Protein AF-A0A226NJS3-F1 (afdb_monomer_lite)

Secondary structure (DSSP, 8-state):
------------PPEEPPGGGHHHHHHHHHEE--SSTT-PPEEPPHHHHHHHHHHHEEE--HHHHHHHHHH-HHHHHHHHHTTS-----

Foldseek 3Di:
DPPPPDPDPPPPDAAADDPVCLLVLLCPQQFADDPDPPDHTDGDDLVSSVVVCVVRHVDDDPVSNVVNCCPPPVNVVVVVVVVVPDDDD

Structure (mmCIF, N/CA/C/O backbone):
data_AF-A0A226NJS3-F1
#
_entry.id   AF-A0A226NJS3-F1
#
loop_
_atom_site.group_PDB
_atom_site.id
_atom_site.type_symbol
_atom_site.label_atom_id
_atom_site.label_alt_id
_atom_site.label_comp_id
_atom_site.label_asym_id
_atom_site.label_entity_id
_atom_site.label_seq_id
_atom_site.pdbx_PDB_ins_code
_atom_site.Cartn_x
_atom_site.Cartn_y
_atom_site.Cartn_z
_atom_site.occupancy
_atom_site.B_iso_or_equiv
_atom_site.auth_seq_id
_atom_site.auth_comp_id
_atom_site.auth_asym_id
_atom_site.auth_atom_id
_atom_site.pdbx_PDB_model_num
ATOM 1 N N . GLY A 1 1 ? -11.806 36.337 34.223 1.00 36.66 1 GLY A N 1
ATOM 2 C CA . GLY A 1 1 ? -10.875 35.372 33.622 1.00 36.66 1 GLY A CA 1
ATOM 3 C C . GLY A 1 1 ? -11.699 34.430 32.791 1.00 36.66 1 GLY A C 1
ATOM 4 O O . GLY A 1 1 ? -12.651 33.883 33.325 1.00 36.66 1 GLY A O 1
ATOM 5 N N . ALA A 1 2 ? -11.427 34.354 31.492 1.00 41.00 2 ALA A N 1
ATOM 6 C CA . ALA A 1 2 ? -11.998 33.338 30.622 1.00 41.00 2 ALA A CA 1
ATOM 7 C C . ALA A 1 2 ? -10.895 32.302 30.412 1.00 41.00 2 ALA A C 1
ATOM 9 O O . ALA A 1 2 ? -9.994 32.512 29.602 1.00 41.00 2 ALA A O 1
ATOM 10 N N . ASP A 1 3 ? -10.922 31.240 31.210 1.00 46.72 3 ASP A N 1
ATOM 11 C CA . ASP A 1 3 ? -10.036 30.096 31.049 1.00 46.72 3 ASP A CA 1
ATOM 12 C C . ASP A 1 3 ? -10.536 29.284 29.851 1.00 46.72 3 ASP A C 1
ATOM 14 O O . ASP A 1 3 ? -11.383 28.397 29.959 1.00 46.72 3 ASP A O 1
ATOM 18 N N . GLY A 1 4 ? -10.060 29.681 28.669 1.00 53.72 4 GLY A N 1
ATOM 19 C CA . GLY A 1 4 ? -10.214 28.934 27.431 1.00 53.72 4 GLY A CA 1
ATOM 20 C C . GLY A 1 4 ? -9.437 27.630 27.538 1.00 53.72 4 GLY A C 1
ATOM 21 O O . GLY A 1 4 ? -8.228 27.600 27.323 1.00 53.72 4 GLY A O 1
ATOM 22 N N . LEU A 1 5 ? -10.147 26.565 27.896 1.00 53.16 5 LEU A N 1
ATOM 23 C CA . LEU A 1 5 ? -9.675 25.193 27.820 1.00 53.16 5 LEU A CA 1
ATOM 24 C C . LEU A 1 5 ? -9.401 24.876 26.340 1.00 53.16 5 LEU A C 1
ATOM 26 O O . LEU A 1 5 ? -10.321 24.604 25.573 1.00 53.16 5 LEU A O 1
ATOM 30 N N . SER A 1 6 ? -8.141 24.993 25.928 1.00 59.97 6 SER A N 1
ATOM 31 C CA . SER A 1 6 ? -7.654 24.527 24.631 1.00 59.97 6 SER A CA 1
ATOM 32 C C . SER A 1 6 ? -8.040 23.057 24.457 1.00 59.97 6 SER A C 1
ATOM 34 O O . SER A 1 6 ? -7.693 22.237 25.312 1.00 59.97 6 SER A O 1
ATOM 36 N N . GLU A 1 7 ? -8.787 22.748 23.391 1.00 60.06 7 GLU A N 1
ATOM 37 C CA . GLU A 1 7 ? -9.165 21.386 23.000 1.00 60.06 7 GLU A CA 1
ATOM 38 C C . GLU A 1 7 ? -7.964 20.435 23.119 1.00 60.06 7 GLU A C 1
ATOM 40 O O . GLU A 1 7 ? -6.845 20.832 22.776 1.00 60.06 7 GLU A O 1
ATOM 45 N N . PRO A 1 8 ? -8.151 19.183 23.577 1.00 56.66 8 PRO A N 1
ATOM 46 C CA . PRO A 1 8 ? -7.100 18.191 23.422 1.00 56.66 8 PRO A CA 1
ATOM 47 C C . PRO A 1 8 ? -6.802 18.103 21.925 1.00 56.66 8 PRO A C 1
ATOM 49 O O . PRO A 1 8 ? -7.714 17.795 21.159 1.00 56.66 8 PRO A O 1
ATOM 52 N N . GLU A 1 9 ? -5.567 18.421 21.514 1.00 58.66 9 GLU A N 1
ATOM 53 C CA . GLU A 1 9 ? -5.099 18.265 20.134 1.00 58.66 9 GLU A CA 1
ATOM 54 C C . GLU A 1 9 ? -5.633 16.935 19.602 1.00 58.66 9 GLU A C 1
ATOM 56 O O . GLU A 1 9 ? -5.289 15.866 20.116 1.00 58.66 9 GLU A O 1
ATOM 61 N N . GLY A 1 10 ? -6.596 17.033 18.679 1.00 59.75 10 GLY A N 1
ATOM 62 C CA . GLY A 1 10 ? -7.503 15.944 18.356 1.00 59.75 10 GLY A CA 1
ATOM 63 C C . GLY A 1 10 ? -6.720 14.675 18.072 1.00 59.75 10 GLY A C 1
ATOM 64 O O . GLY A 1 10 ? -5.854 14.659 17.194 1.00 59.75 10 GLY A O 1
ATOM 65 N N . ILE A 1 11 ? -7.012 13.618 18.833 1.00 61.91 11 ILE A N 1
ATOM 66 C CA . ILE A 1 11 ? -6.422 12.294 18.646 1.00 61.91 11 ILE A CA 1
ATOM 67 C C . ILE A 1 11 ? -6.704 11.900 17.196 1.00 61.91 11 ILE A C 1
ATOM 69 O O . ILE A 1 11 ? -7.812 11.499 16.844 1.00 61.91 11 ILE A O 1
ATOM 73 N N . SER A 1 12 ? -5.710 12.085 16.332 1.00 73.00 12 SER A N 1
ATOM 74 C CA . SER A 1 12 ? -5.849 11.839 14.905 1.00 73.00 12 SER A CA 1
ATOM 75 C C . SER A 1 12 ? -5.805 10.333 14.706 1.00 73.00 12 SER A C 1
ATOM 77 O O . SER A 1 12 ? -4.738 9.717 14.666 1.00 73.00 12 SER A O 1
ATOM 79 N N . LEU A 1 13 ? -6.985 9.719 14.674 1.00 78.81 13 LEU A N 1
ATOM 80 C CA . LEU A 1 13 ? -7.126 8.287 14.465 1.00 78.81 13 LEU A CA 1
ATOM 81 C C . LEU A 1 13 ? -6.685 7.952 13.039 1.00 78.81 13 LEU A C 1
ATOM 83 O O . LEU A 1 13 ? -7.207 8.489 12.062 1.00 78.81 13 LEU A O 1
ATOM 87 N N . LYS A 1 14 ? -5.712 7.050 12.917 1.00 86.31 14 LYS A N 1
ATOM 88 C CA . LYS A 1 14 ? -5.280 6.536 11.616 1.00 86.31 14 LYS A CA 1
ATOM 89 C C . LYS A 1 14 ? -6.315 5.559 11.068 1.00 86.31 14 LYS A C 1
ATOM 91 O O . LYS A 1 14 ? -6.977 4.846 11.822 1.00 86.31 14 LYS A O 1
ATOM 96 N N . ARG A 1 15 ? -6.431 5.493 9.743 1.00 89.25 15 ARG A N 1
ATOM 97 C CA . ARG A 1 15 ? -7.404 4.618 9.070 1.00 89.25 15 ARG A CA 1
ATOM 98 C C . ARG A 1 15 ? -6.995 3.152 9.206 1.00 89.25 15 ARG A C 1
ATOM 100 O O . ARG A 1 15 ? -5.809 2.836 9.199 1.00 89.25 15 ARG A O 1
ATOM 107 N N . VAL A 1 16 ? -7.951 2.235 9.287 1.00 90.06 16 VAL A N 1
ATOM 108 C CA . VAL A 1 16 ? -7.659 0.795 9.193 1.00 90.06 16 VAL A CA 1
ATOM 109 C C . VAL A 1 16 ? -7.724 0.398 7.724 1.00 90.06 16 VAL A C 1
ATOM 111 O O . VAL A 1 16 ? -8.705 0.712 7.054 1.00 90.06 16 VAL A O 1
ATOM 114 N N . ALA A 1 17 ? -6.673 -0.238 7.209 1.00 94.00 17 ALA A N 1
ATOM 115 C CA . ALA A 1 17 ? -6.681 -0.743 5.843 1.00 94.00 17 ALA A CA 1
ATOM 116 C C . ALA A 1 17 ? -7.534 -2.017 5.766 1.00 94.00 17 ALA A C 1
ATOM 118 O O . ALA A 1 17 ? -7.379 -2.920 6.592 1.00 94.00 17 ALA A O 1
ATOM 119 N N . VAL A 1 18 ? -8.408 -2.098 4.764 1.00 94.81 18 VAL A N 1
ATOM 120 C CA . VAL A 1 18 ? -9.145 -3.323 4.436 1.00 94.81 18 VAL A CA 1
ATOM 121 C C . VAL A 1 18 ? -8.249 -4.199 3.567 1.00 94.81 18 VAL A C 1
ATOM 123 O O . VAL A 1 18 ? -7.516 -3.688 2.726 1.00 94.81 18 VAL A O 1
ATOM 126 N N . VAL A 1 19 ? -8.286 -5.517 3.777 1.00 94.31 19 VAL A N 1
ATOM 127 C CA . VAL A 1 19 ? -7.431 -6.480 3.054 1.00 94.31 19 VAL A CA 1
ATOM 128 C C . VAL A 1 19 ? -7.566 -6.351 1.536 1.00 94.31 19 VAL A C 1
ATOM 130 O O . VAL A 1 19 ? -6.563 -6.424 0.831 1.00 94.31 19 VAL A O 1
ATOM 133 N N . GLU A 1 20 ? -8.783 -6.124 1.045 1.00 95.56 20 GLU A N 1
ATOM 134 C CA . GLU A 1 20 ? -9.079 -5.967 -0.384 1.00 95.56 20 GLU A CA 1
ATOM 135 C C . GLU A 1 20 ? -8.396 -4.727 -0.984 1.00 95.56 20 GLU A C 1
ATOM 137 O O . GLU A 1 20 ? -7.946 -4.769 -2.125 1.00 95.56 20 GLU A O 1
ATOM 142 N N . ASP A 1 21 ? -8.193 -3.682 -0.177 1.00 95.38 21 ASP A N 1
ATOM 143 C CA . ASP A 1 21 ? -7.567 -2.425 -0.596 1.00 95.38 21 ASP A CA 1
ATOM 144 C C . ASP A 1 21 ? -6.035 -2.445 -0.478 1.00 95.38 21 ASP A C 1
ATOM 146 O O . ASP A 1 21 ? -5.367 -1.480 -0.854 1.00 95.38 21 ASP A O 1
ATOM 150 N N . PHE A 1 22 ? -5.425 -3.504 0.073 1.00 95.19 22 PHE A N 1
ATOM 151 C CA . PHE A 1 22 ? -3.982 -3.509 0.350 1.00 95.19 22 PHE A CA 1
ATOM 152 C C . PHE A 1 22 ? -3.152 -3.227 -0.898 1.00 95.19 22 PHE A C 1
ATOM 154 O O . PHE A 1 22 ? -2.172 -2.485 -0.821 1.00 95.19 22 PHE A O 1
ATOM 161 N N . PHE A 1 23 ? -3.540 -3.801 -2.036 1.00 94.88 23 PHE A N 1
ATOM 162 C CA . PHE A 1 23 ? -2.829 -3.580 -3.286 1.00 94.88 23 PHE A CA 1
ATOM 163 C C . PHE A 1 23 ? -2.872 -2.106 -3.695 1.00 94.88 23 PHE A C 1
ATOM 165 O O . PHE A 1 23 ? -1.816 -1.507 -3.894 1.00 94.88 23 PHE A O 1
ATOM 172 N N . ASP A 1 24 ? -4.062 -1.508 -3.741 1.00 94.56 24 ASP A N 1
ATOM 173 C CA . ASP A 1 24 ? -4.253 -0.125 -4.184 1.00 94.56 24 ASP A CA 1
ATOM 174 C C . ASP A 1 24 ? -3.596 0.878 -3.231 1.00 94.56 24 ASP A C 1
ATOM 176 O O . ASP A 1 24 ? -2.948 1.834 -3.665 1.00 94.56 24 ASP A O 1
ATOM 180 N N . ILE A 1 25 ? -3.674 0.619 -1.922 1.00 94.94 25 ILE A N 1
ATOM 181 C CA . ILE A 1 25 ? -3.020 1.434 -0.897 1.00 94.94 25 ILE A CA 1
ATOM 182 C C . ILE A 1 25 ? -1.502 1.417 -1.083 1.00 94.94 25 ILE A C 1
ATOM 184 O O . ILE A 1 25 ? -0.870 2.477 -1.126 1.00 94.94 25 ILE A O 1
ATOM 188 N N . ILE A 1 26 ? -0.894 0.229 -1.180 1.00 95.12 26 ILE A N 1
ATOM 189 C CA . ILE A 1 26 ? 0.561 0.125 -1.318 1.00 95.12 26 ILE A CA 1
ATOM 190 C C . ILE A 1 26 ? 0.992 0.690 -2.675 1.00 95.12 26 ILE A C 1
ATOM 192 O O . ILE A 1 26 ? 1.981 1.418 -2.722 1.00 95.12 26 ILE A O 1
ATOM 196 N N . TYR A 1 27 ? 0.247 0.422 -3.752 1.00 94.06 27 TYR A N 1
ATOM 197 C CA . TYR A 1 27 ? 0.526 0.955 -5.084 1.00 94.06 27 TYR A CA 1
ATOM 198 C C . TYR A 1 27 ? 0.520 2.482 -5.084 1.00 94.06 27 TYR A C 1
ATOM 200 O O . TYR A 1 27 ? 1.503 3.081 -5.510 1.00 94.06 27 TYR A O 1
ATOM 208 N N . SER A 1 28 ? -0.513 3.118 -4.527 1.00 92.44 28 SER A N 1
ATOM 209 C CA . SER A 1 28 ? -0.599 4.581 -4.455 1.00 92.44 28 SER A CA 1
ATOM 210 C C . SER A 1 28 ? 0.528 5.212 -3.631 1.00 92.44 28 SER A C 1
ATOM 212 O O . SER A 1 28 ? 0.946 6.326 -3.935 1.00 92.44 28 SER A O 1
ATOM 214 N N . MET A 1 29 ? 1.010 4.543 -2.579 1.00 93.19 29 MET A N 1
ATOM 215 C CA . MET A 1 29 ? 2.095 5.055 -1.726 1.00 93.19 29 MET A CA 1
ATOM 216 C C . MET A 1 29 ? 3.485 4.759 -2.300 1.00 93.19 29 MET A C 1
ATOM 218 O O . MET A 1 29 ? 4.452 5.472 -2.022 1.00 93.19 29 MET A O 1
ATOM 222 N N . HIS A 1 30 ? 3.601 3.681 -3.073 1.00 93.94 30 HIS A N 1
ATOM 223 C CA . HIS A 1 30 ? 4.834 3.271 -3.723 1.00 93.94 30 HIS A CA 1
ATOM 224 C C . HIS A 1 30 ? 5.059 4.015 -5.040 1.00 93.94 30 HIS A C 1
ATOM 226 O O . HIS A 1 30 ? 6.189 4.394 -5.331 1.00 93.94 30 HIS A O 1
ATOM 232 N N . VAL A 1 31 ? 4.016 4.221 -5.840 1.00 91.56 31 VAL A N 1
ATOM 233 C CA . VAL A 1 31 ? 4.080 4.843 -7.164 1.00 91.56 31 VAL A CA 1
ATOM 234 C C . VAL A 1 31 ? 3.599 6.284 -7.048 1.00 91.56 31 VAL A C 1
ATOM 236 O O . VAL A 1 31 ? 2.406 6.566 -7.027 1.00 91.56 31 VAL A O 1
ATOM 239 N N . GLU A 1 32 ? 4.543 7.217 -6.964 1.00 77.44 32 GLU A N 1
ATOM 240 C CA . GLU A 1 32 ? 4.241 8.644 -6.938 1.00 77.44 32 GLU A CA 1
ATOM 241 C C . GLU A 1 32 ? 3.885 9.095 -8.363 1.00 77.44 32 GLU A C 1
ATOM 243 O O . GLU A 1 32 ? 4.726 9.074 -9.275 1.00 77.44 32 GLU A O 1
ATOM 248 N N . SER A 1 33 ? 2.623 9.486 -8.562 1.00 60.78 33 SER A N 1
ATOM 249 C CA . SER A 1 33 ? 2.162 10.121 -9.797 1.00 60.78 33 SER A CA 1
ATOM 250 C C . SER A 1 33 ? 2.921 11.432 -9.982 1.00 60.78 33 SER A C 1
ATOM 252 O O . SER A 1 33 ? 2.739 12.384 -9.225 1.00 60.78 33 SER A O 1
ATOM 254 N N . SER A 1 34 ? 3.812 11.471 -10.974 1.00 56.59 34 SER A N 1
ATOM 255 C CA . SER A 1 34 ? 4.534 12.691 -11.331 1.00 56.59 34 SER A CA 1
ATOM 256 C C . SER A 1 34 ? 3.523 13.764 -11.739 1.00 56.59 34 SER A C 1
ATOM 258 O O . SER A 1 34 ? 2.701 13.532 -12.620 1.00 56.59 34 SER A O 1
ATOM 260 N N . THR A 1 35 ? 3.593 14.945 -11.123 1.00 58.97 35 THR A N 1
ATOM 261 C CA . THR A 1 35 ? 2.758 16.106 -11.478 1.00 58.97 35 THR A CA 1
ATOM 262 C C . THR A 1 35 ? 3.153 16.731 -12.821 1.00 58.97 35 THR A C 1
ATOM 264 O O . THR A 1 35 ? 2.443 17.590 -13.335 1.00 58.97 35 THR A O 1
ATOM 267 N N . GLU A 1 36 ? 4.276 16.295 -13.404 1.00 60.91 36 GLU A N 1
ATOM 268 C CA . GLU A 1 36 ? 4.749 16.735 -14.716 1.00 60.91 36 GLU A CA 1
ATOM 269 C C . GLU A 1 36 ? 4.129 15.880 -15.841 1.00 60.91 36 GLU A C 1
ATOM 271 O O . GLU A 1 36 ? 4.387 14.668 -15.884 1.00 60.91 36 GLU A O 1
ATOM 276 N N . PRO A 1 37 ? 3.352 16.470 -16.773 1.00 57.03 37 PRO A N 1
ATOM 277 C CA . PRO A 1 37 ? 2.794 15.733 -17.901 1.00 57.03 37 PRO A CA 1
ATOM 278 C C . PRO A 1 37 ? 3.923 15.205 -18.800 1.00 57.03 37 PRO A C 1
ATOM 280 O O . PRO A 1 37 ? 4.749 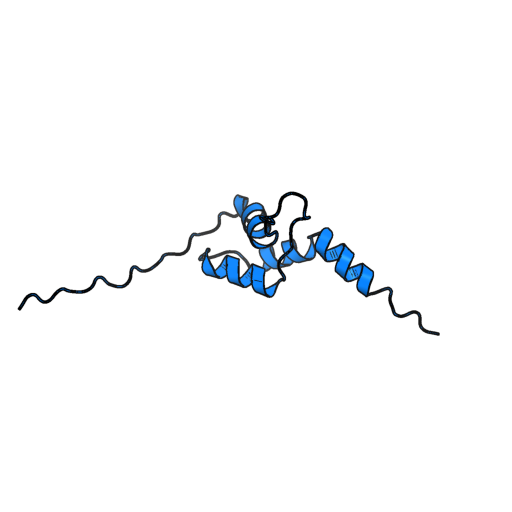15.969 -19.292 1.00 57.03 37 PRO A O 1
ATOM 283 N N . GLY A 1 38 ? 3.962 13.883 -19.007 1.00 65.31 38 GLY A N 1
ATOM 284 C CA . GLY A 1 38 ? 4.911 13.212 -19.909 1.00 65.31 38 GLY A CA 1
ATOM 285 C C . GLY A 1 38 ? 6.079 12.479 -19.238 1.00 65.31 38 GLY A C 1
ATOM 286 O O . GLY A 1 38 ? 6.907 11.898 -19.938 1.00 65.31 38 GLY A O 1
ATOM 287 N N . LYS A 1 39 ? 6.158 12.458 -17.902 1.00 63.91 39 LYS A N 1
ATOM 288 C CA . LYS A 1 39 ? 7.222 11.751 -17.170 1.00 63.91 39 LYS A CA 1
ATOM 289 C C . LYS A 1 39 ? 6.703 10.454 -16.556 1.00 63.91 39 LYS A C 1
ATOM 291 O O . LYS A 1 39 ? 5.628 10.436 -15.961 1.00 63.91 39 LYS A O 1
ATOM 296 N N . ALA A 1 40 ? 7.483 9.380 -16.683 1.00 66.00 40 ALA A N 1
ATOM 297 C CA . ALA A 1 40 ? 7.145 8.091 -16.089 1.00 66.00 40 ALA A CA 1
ATOM 298 C C . ALA A 1 40 ? 6.920 8.217 -14.562 1.00 66.00 40 ALA A C 1
ATOM 300 O O . ALA A 1 40 ? 7.616 9.012 -13.914 1.00 66.00 40 ALA A O 1
ATOM 301 N N . PRO A 1 41 ? 5.985 7.442 -13.977 1.00 75.88 41 PRO A N 1
ATOM 302 C CA . PRO A 1 41 ? 5.725 7.454 -12.540 1.00 75.88 41 PRO A CA 1
ATOM 303 C C . PRO A 1 41 ? 6.997 7.155 -11.738 1.00 75.88 41 PRO A C 1
ATOM 305 O O . PRO A 1 41 ? 7.781 6.270 -12.093 1.00 75.88 41 PRO A O 1
ATOM 308 N N . LYS A 1 42 ? 7.226 7.886 -10.642 1.00 83.69 42 LYS A N 1
ATOM 309 C CA . LYS A 1 42 ? 8.406 7.667 -9.797 1.00 83.69 42 LYS A CA 1
ATOM 310 C C . LYS A 1 42 ? 8.070 6.667 -8.702 1.00 83.69 42 LYS A C 1
ATOM 312 O O . LYS A 1 42 ? 7.204 6.905 -7.872 1.00 83.69 42 LYS A O 1
ATOM 317 N N . HIS A 1 43 ? 8.818 5.573 -8.653 1.00 90.19 43 HIS A N 1
ATOM 318 C CA . HIS A 1 43 ? 8.686 4.594 -7.578 1.00 90.19 43 HIS A CA 1
ATOM 319 C C . HIS A 1 43 ? 9.485 5.038 -6.347 1.00 90.19 43 HIS A C 1
ATOM 321 O O . HIS A 1 43 ? 10.702 5.232 -6.415 1.00 90.19 43 HIS A O 1
ATOM 327 N N . ALA A 1 44 ? 8.802 5.180 -5.217 1.00 90.31 44 ALA A N 1
ATOM 328 C CA . ALA A 1 44 ? 9.373 5.455 -3.914 1.00 90.31 44 ALA A CA 1
ATOM 329 C C . ALA A 1 44 ? 10.145 4.239 -3.380 1.00 90.31 44 ALA A C 1
ATOM 331 O O . ALA A 1 44 ? 9.740 3.086 -3.527 1.00 90.31 44 ALA A O 1
ATOM 332 N N . GLY A 1 45 ? 11.260 4.496 -2.693 1.00 88.12 45 GLY A N 1
ATOM 333 C CA . GLY A 1 45 ? 12.025 3.439 -2.034 1.00 88.12 45 GLY A CA 1
ATOM 334 C C . GLY A 1 45 ? 11.248 2.764 -0.899 1.00 88.12 45 GLY A C 1
ATOM 335 O O . GLY A 1 45 ? 10.284 3.313 -0.354 1.00 88.12 45 GLY A O 1
ATOM 336 N N . GLN A 1 46 ? 11.729 1.590 -0.487 1.00 90.44 46 GLN A N 1
ATOM 337 C CA . GLN A 1 46 ? 11.123 0.781 0.573 1.00 90.44 46 GLN A CA 1
ATOM 338 C C . GLN A 1 46 ? 10.863 1.592 1.853 1.00 90.44 46 GLN A C 1
ATOM 340 O O . GLN A 1 46 ? 9.734 1.647 2.333 1.00 90.44 46 GLN A O 1
ATOM 345 N N . LYS A 1 47 ? 11.881 2.295 2.370 1.00 91.50 47 LYS A N 1
ATOM 346 C CA . LYS A 1 47 ? 11.773 3.108 3.596 1.00 91.50 47 LYS A CA 1
ATOM 347 C C . LYS A 1 47 ? 10.699 4.202 3.495 1.00 91.50 47 LYS A C 1
ATOM 349 O O . LYS A 1 47 ? 9.961 4.411 4.453 1.00 91.50 47 LYS A O 1
ATOM 354 N N . LYS A 1 48 ? 10.607 4.890 2.349 1.00 92.69 48 LYS A N 1
ATOM 355 C CA . LYS A 1 48 ? 9.617 5.959 2.125 1.00 92.69 48 LYS A CA 1
ATOM 356 C C . LYS A 1 48 ? 8.202 5.378 2.062 1.00 92.69 48 LYS A C 1
ATOM 358 O O . LYS A 1 48 ? 7.319 5.899 2.730 1.00 92.69 48 LYS A O 1
ATOM 363 N N . THR A 1 49 ? 8.029 4.262 1.352 1.00 93.62 49 THR A N 1
ATOM 364 C CA . THR A 1 49 ? 6.738 3.562 1.235 1.00 93.62 49 THR A CA 1
ATOM 365 C C . THR A 1 49 ? 6.221 3.125 2.610 1.00 93.62 49 THR A C 1
ATOM 367 O O . THR A 1 49 ? 5.089 3.427 2.972 1.00 93.62 49 THR A O 1
ATOM 370 N N . TYR A 1 50 ? 7.074 2.494 3.427 1.00 94.25 50 TYR A N 1
ATOM 371 C CA . TYR A 1 50 ? 6.712 2.096 4.793 1.00 94.25 50 TYR A CA 1
ATOM 372 C C . TYR A 1 50 ? 6.282 3.266 5.665 1.00 94.25 50 TYR A C 1
ATOM 374 O O . TYR A 1 50 ? 5.290 3.168 6.385 1.00 94.25 50 TYR A O 1
ATOM 382 N N . ARG A 1 51 ? 7.042 4.362 5.607 1.00 93.19 51 ARG A N 1
ATOM 383 C CA . ARG A 1 51 ? 6.754 5.552 6.398 1.00 93.19 51 ARG A CA 1
ATOM 384 C C . ARG A 1 51 ? 5.400 6.156 6.017 1.00 93.19 51 ARG A C 1
ATOM 386 O O . ARG A 1 51 ? 4.593 6.387 6.907 1.00 93.19 51 ARG A O 1
ATOM 393 N N . ALA A 1 52 ? 5.136 6.334 4.724 1.00 92.69 52 ALA A N 1
ATOM 394 C CA . ALA A 1 52 ? 3.883 6.912 4.237 1.00 92.69 52 ALA A CA 1
ATOM 395 C C . ALA A 1 52 ? 2.655 6.075 4.642 1.00 92.69 52 ALA A C 1
ATOM 397 O O . ALA A 1 52 ? 1.646 6.610 5.108 1.00 92.69 52 ALA A O 1
ATOM 398 N N . ILE A 1 53 ? 2.767 4.744 4.543 1.00 93.38 53 ILE A N 1
ATOM 399 C CA . ILE A 1 53 ? 1.713 3.824 4.985 1.00 93.38 53 ILE A CA 1
ATOM 400 C C . ILE A 1 53 ? 1.484 3.954 6.494 1.00 93.38 53 ILE A C 1
ATOM 402 O O . ILE A 1 53 ? 0.344 4.114 6.918 1.00 93.38 53 ILE A O 1
ATOM 406 N N . ALA A 1 54 ? 2.546 3.929 7.304 1.00 92.62 54 ALA A N 1
ATOM 407 C CA . ALA A 1 54 ? 2.438 4.004 8.760 1.00 92.62 54 ALA A CA 1
ATOM 408 C C . ALA A 1 54 ? 1.946 5.369 9.269 1.00 92.62 54 ALA A C 1
ATOM 410 O O . ALA A 1 54 ? 1.416 5.448 10.376 1.00 92.62 54 ALA A O 1
ATOM 411 N N . GLU A 1 55 ? 2.131 6.447 8.506 1.00 91.56 55 GLU A N 1
ATOM 412 C CA . GLU A 1 55 ? 1.592 7.775 8.824 1.00 91.56 55 GLU A CA 1
ATOM 413 C C . GLU A 1 55 ? 0.073 7.836 8.593 1.00 91.56 55 GLU A C 1
ATOM 415 O O . GLU A 1 55 ? -0.632 8.452 9.388 1.00 91.56 55 GLU A O 1
ATOM 420 N N . THR A 1 56 ? -0.441 7.129 7.580 1.00 91.44 56 THR A N 1
ATOM 421 C CA . THR A 1 56 ? -1.859 7.189 7.173 1.00 91.44 56 THR A CA 1
ATOM 422 C C . THR A 1 56 ? -2.722 6.088 7.801 1.00 91.44 56 THR A C 1
ATOM 424 O O . THR A 1 56 ? -3.877 6.325 8.169 1.00 91.44 56 THR A O 1
ATOM 427 N N . TYR A 1 57 ? -2.171 4.879 7.934 1.00 93.62 57 TYR A N 1
ATOM 428 C CA . TYR A 1 57 ? -2.900 3.686 8.357 1.00 93.62 57 TYR A CA 1
ATOM 429 C C . TYR A 1 57 ? -2.444 3.196 9.732 1.00 93.62 57 TYR A C 1
ATOM 431 O O . TYR A 1 57 ? -1.252 3.124 10.028 1.00 93.62 57 TYR A O 1
ATOM 439 N N . ALA A 1 58 ? -3.412 2.841 10.579 1.00 92.00 58 ALA A N 1
ATOM 440 C CA . ALA A 1 58 ? -3.184 2.264 11.900 1.00 92.00 58 ALA A CA 1
ATOM 441 C C . ALA A 1 58 ? -2.600 0.852 11.789 1.00 92.00 58 ALA A C 1
ATOM 443 O O . ALA A 1 58 ? -1.793 0.439 12.619 1.00 92.00 58 ALA A O 1
ATOM 444 N N . PHE A 1 59 ? -3.006 0.123 10.749 1.00 90.25 59 PHE A N 1
ATOM 445 C CA . PHE A 1 59 ? -2.573 -1.238 10.497 1.00 90.25 59 PHE A CA 1
ATOM 446 C C . PHE A 1 59 ? -2.543 -1.524 8.998 1.00 90.25 59 PHE A C 1
ATOM 448 O O . PHE A 1 59 ? -3.551 -1.375 8.309 1.00 90.25 59 PHE A O 1
ATOM 455 N N . LEU A 1 60 ? -1.379 -1.957 8.520 1.00 93.81 60 LEU A N 1
ATOM 456 C CA . LEU A 1 60 ? -1.195 -2.603 7.228 1.00 93.81 60 LEU A CA 1
ATOM 457 C C . LEU A 1 60 ? -0.010 -3.578 7.378 1.00 93.81 60 LEU A C 1
ATOM 459 O O . LEU A 1 60 ? 1.086 -3.138 7.747 1.00 93.81 60 LEU A O 1
ATOM 463 N N . PRO A 1 61 ? -0.197 -4.894 7.166 1.00 94.38 61 PRO A N 1
ATOM 464 C CA . PRO A 1 61 ? 0.831 -5.890 7.450 1.00 94.38 61 PRO A CA 1
ATOM 465 C C . PRO A 1 61 ? 2.139 -5.637 6.701 1.00 94.38 61 PRO A C 1
ATOM 467 O O . PRO A 1 61 ? 2.165 -5.484 5.478 1.00 94.38 61 PRO A O 1
ATOM 470 N N . ARG A 1 62 ? 3.262 -5.689 7.426 1.00 92.19 62 ARG A N 1
ATOM 471 C CA . ARG A 1 62 ? 4.605 -5.535 6.842 1.00 92.19 62 ARG A CA 1
ATOM 472 C C . ARG A 1 62 ? 4.893 -6.573 5.755 1.00 92.19 62 ARG A C 1
ATOM 474 O O . ARG A 1 62 ? 5.588 -6.276 4.783 1.00 92.19 62 ARG A O 1
ATOM 481 N N . GLU A 1 63 ? 4.355 -7.778 5.909 1.00 95.88 63 GLU A N 1
ATOM 482 C CA . GLU A 1 63 ? 4.476 -8.848 4.919 1.00 95.88 63 GLU A CA 1
ATOM 483 C C . GLU A 1 63 ? 3.803 -8.479 3.595 1.00 95.88 63 GLU A C 1
ATOM 485 O O . GLU A 1 63 ? 4.398 -8.704 2.542 1.00 95.88 63 GLU A O 1
ATOM 490 N N . ALA A 1 64 ? 2.627 -7.840 3.633 1.00 95.12 64 ALA A N 1
ATOM 491 C CA . ALA A 1 64 ? 1.937 -7.369 2.433 1.00 95.12 64 ALA A CA 1
ATOM 492 C C . ALA A 1 64 ? 2.768 -6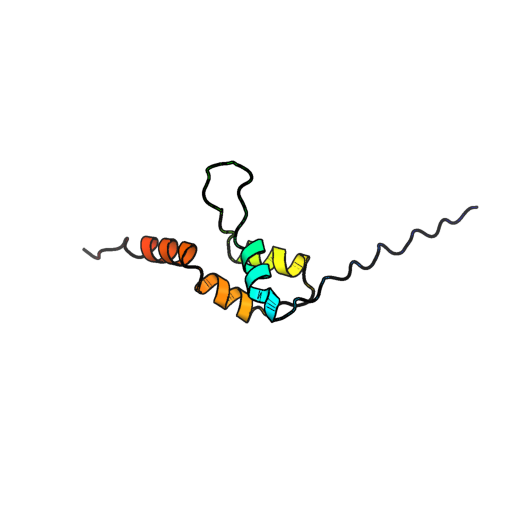.302 1.704 1.00 95.12 64 ALA A C 1
ATOM 494 O O . ALA A 1 64 ? 3.012 -6.423 0.504 1.00 95.12 64 ALA A O 1
ATOM 495 N N . VAL A 1 65 ? 3.304 -5.319 2.441 1.00 94.75 65 VAL A N 1
ATOM 496 C CA . VAL A 1 65 ? 4.179 -4.278 1.869 1.00 94.75 65 VAL A CA 1
ATOM 497 C C . VAL A 1 65 ? 5.445 -4.881 1.267 1.00 94.75 65 VAL A C 1
ATOM 499 O O . VAL A 1 65 ? 5.808 -4.557 0.139 1.00 94.75 65 VAL A O 1
ATOM 502 N N . THR A 1 66 ? 6.128 -5.769 1.995 1.00 93.88 66 THR A N 1
ATOM 503 C CA . THR A 1 66 ? 7.368 -6.395 1.509 1.00 93.88 66 THR A CA 1
ATOM 504 C C . THR A 1 66 ? 7.110 -7.196 0.242 1.00 93.88 66 THR A C 1
ATOM 506 O O . THR A 1 66 ? 7.824 -7.012 -0.742 1.00 93.88 66 THR A O 1
ATOM 509 N N . ARG A 1 67 ? 6.074 -8.046 0.241 1.00 94.50 67 ARG A N 1
ATOM 510 C CA . ARG A 1 67 ? 5.718 -8.864 -0.922 1.00 94.50 67 ARG A CA 1
ATOM 511 C C . ARG A 1 67 ? 5.374 -8.002 -2.130 1.00 94.50 67 ARG A C 1
ATOM 513 O O . ARG A 1 67 ? 5.856 -8.301 -3.218 1.00 94.50 67 ARG A O 1
ATOM 520 N N . PHE A 1 68 ? 4.624 -6.917 -1.942 1.00 95.00 68 PHE A N 1
ATOM 521 C CA . PHE A 1 68 ? 4.327 -5.974 -3.018 1.00 95.00 68 PHE A CA 1
ATOM 522 C C . PHE A 1 68 ? 5.606 -5.350 -3.592 1.00 95.00 68 PHE A C 1
ATOM 524 O O . PHE A 1 68 ? 5.844 -5.421 -4.794 1.00 95.00 68 PHE A O 1
ATOM 531 N N . LEU A 1 69 ? 6.470 -4.789 -2.738 1.00 92.88 69 LEU A N 1
ATOM 532 C CA . LEU A 1 69 ? 7.697 -4.118 -3.179 1.00 92.88 69 LEU A CA 1
ATOM 533 C C . LEU A 1 69 ? 8.652 -5.069 -3.909 1.00 92.88 69 LEU A C 1
ATOM 535 O O . LEU A 1 69 ? 9.253 -4.683 -4.910 1.00 92.88 69 LEU A O 1
ATOM 539 N N . MET A 1 70 ? 8.767 -6.311 -3.433 1.00 91.25 70 MET A N 1
ATOM 540 C CA . MET A 1 70 ? 9.563 -7.354 -4.085 1.00 91.25 70 MET A CA 1
ATOM 541 C C . MET A 1 70 ? 8.960 -7.819 -5.416 1.00 91.25 70 MET A C 1
ATOM 543 O O . MET A 1 70 ? 9.703 -8.254 -6.291 1.00 91.25 70 MET A O 1
ATOM 547 N N . SER A 1 71 ? 7.638 -7.711 -5.578 1.00 92.56 71 SER A N 1
ATOM 548 C CA . SER A 1 71 ? 6.915 -8.103 -6.798 1.00 92.56 71 SER A CA 1
ATOM 549 C C . SER A 1 71 ? 6.746 -6.951 -7.796 1.00 92.56 71 SER A C 1
ATOM 551 O O . SER A 1 71 ? 6.183 -7.141 -8.872 1.00 92.56 71 SER A O 1
ATOM 553 N N . CYS A 1 72 ? 7.225 -5.747 -7.470 1.00 92.38 72 CYS A N 1
ATOM 554 C CA . CYS A 1 72 ? 7.150 -4.596 -8.360 1.00 92.38 72 CYS A CA 1
ATOM 555 C C . CYS A 1 72 ? 8.132 -4.761 -9.530 1.00 92.38 72 CYS A C 1
ATOM 557 O O . CYS A 1 72 ? 9.331 -4.501 -9.392 1.00 92.38 72 CYS A O 1
ATOM 559 N N . THR A 1 73 ? 7.619 -5.139 -10.701 1.00 88.69 73 THR A N 1
ATOM 560 C CA . THR A 1 73 ? 8.395 -5.440 -11.921 1.00 88.69 73 THR A CA 1
ATOM 561 C C . THR A 1 73 ? 9.350 -4.314 -12.331 1.00 88.69 73 THR A C 1
ATOM 563 O O . THR A 1 73 ? 10.498 -4.573 -12.690 1.00 88.69 73 THR A O 1
ATOM 566 N N . GLU A 1 74 ? 8.933 -3.055 -12.201 1.00 87.19 74 GLU A N 1
ATOM 567 C CA . GLU A 1 74 ? 9.738 -1.876 -12.563 1.00 87.19 7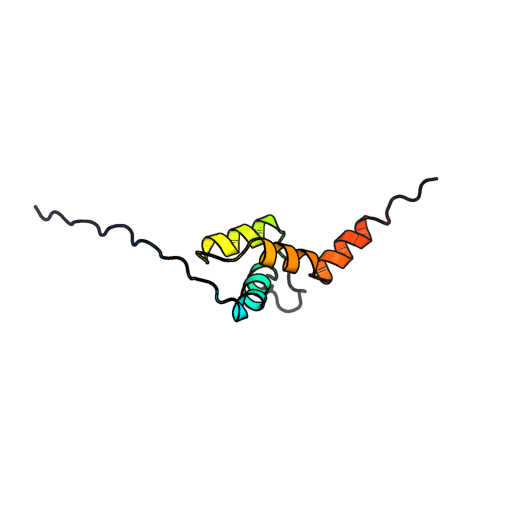4 GLU A CA 1
ATOM 5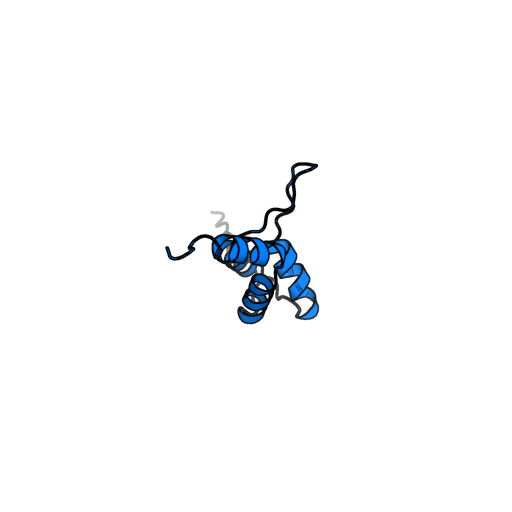68 C C . GLU A 1 74 ? 10.917 -1.624 -11.608 1.00 87.19 74 GLU A C 1
ATOM 570 O O . GLU A 1 74 ? 11.971 -1.107 -11.994 1.00 87.19 74 GLU A O 1
ATOM 575 N N . CYS A 1 75 ? 10.763 -2.013 -10.343 1.00 87.69 75 CYS A N 1
ATOM 576 C CA . CYS A 1 75 ? 11.835 -1.962 -9.351 1.00 87.69 75 CYS A CA 1
ATOM 577 C C . CYS A 1 75 ? 12.743 -3.191 -9.486 1.00 87.69 75 CYS A C 1
ATOM 579 O O . CYS A 1 75 ? 13.964 -3.062 -9.414 1.00 87.69 75 CYS A O 1
ATOM 581 N N . GLN A 1 76 ? 12.162 -4.359 -9.766 1.00 86.25 76 GLN A N 1
ATOM 582 C CA . GLN A 1 76 ? 12.881 -5.615 -9.954 1.00 86.25 76 GLN A CA 1
ATOM 583 C C . GLN A 1 76 ? 13.814 -5.569 -11.177 1.00 86.25 76 GLN A C 1
ATOM 585 O O . GLN A 1 76 ? 14.971 -5.973 -11.072 1.00 86.25 76 GLN A O 1
ATOM 590 N N . LYS A 1 77 ? 13.368 -5.004 -12.312 1.00 80.88 77 LYS A N 1
ATOM 591 C CA . LYS A 1 77 ? 14.218 -4.805 -13.503 1.00 80.88 77 LYS A CA 1
ATOM 592 C C . LYS A 1 77 ? 15.454 -3.968 -13.182 1.00 80.88 77 LYS A C 1
ATOM 594 O O . LYS A 1 77 ? 16.555 -4.355 -13.549 1.00 80.88 77 LYS A O 1
ATOM 599 N N . ARG A 1 78 ? 15.297 -2.852 -12.460 1.00 75.56 78 ARG A N 1
ATOM 600 C CA . ARG A 1 78 ? 16.428 -1.994 -12.064 1.00 75.56 78 ARG A CA 1
ATOM 601 C C . ARG A 1 78 ? 17.405 -2.700 -11.123 1.00 75.56 78 ARG A C 1
ATOM 603 O O . ARG A 1 78 ? 18.606 -2.498 -11.253 1.00 75.56 78 ARG A O 1
ATOM 610 N N . MET A 1 79 ? 16.901 -3.533 -10.214 1.00 67.19 79 MET A N 1
ATOM 611 C CA . MET A 1 79 ? 17.731 -4.316 -9.291 1.00 67.19 79 MET A CA 1
ATOM 612 C C . MET A 1 79 ? 18.575 -5.366 -10.030 1.00 67.19 79 MET A C 1
ATOM 614 O O . MET A 1 79 ? 19.778 -5.440 -9.800 1.00 67.19 79 MET A O 1
ATOM 618 N N . HIS A 1 80 ? 17.979 -6.121 -10.960 1.00 66.94 80 HIS A N 1
ATOM 619 C CA . HIS A 1 80 ? 18.693 -7.149 -11.737 1.00 66.94 80 HIS A CA 1
ATOM 620 C C . HIS A 1 80 ? 19.600 -6.574 -12.830 1.00 66.94 80 HIS A C 1
ATOM 622 O O . HIS A 1 80 ? 20.621 -7.165 -13.165 1.00 66.94 80 HIS A O 1
ATOM 628 N N . PHE A 1 81 ? 19.287 -5.393 -13.370 1.00 55.91 81 PHE A N 1
ATOM 629 C CA . PHE A 1 81 ? 20.200 -4.711 -14.294 1.00 55.91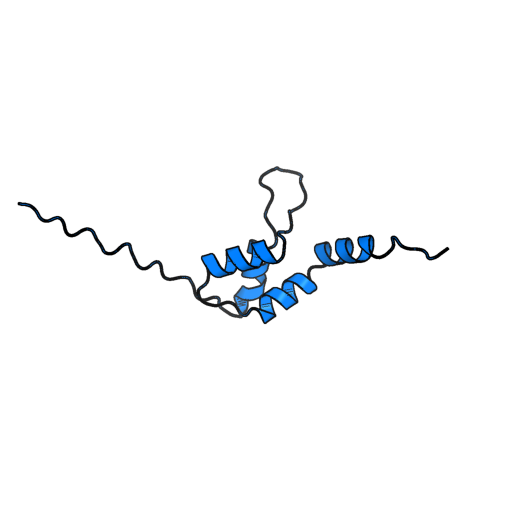 81 PHE A CA 1
ATOM 630 C C . PHE A 1 81 ? 21.504 -4.277 -13.611 1.00 55.91 81 PHE A C 1
ATOM 632 O O . PHE A 1 81 ? 22.551 -4.258 -14.251 1.00 55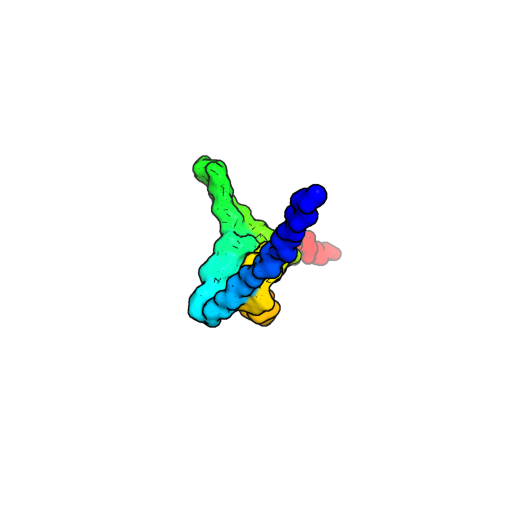.91 81 PHE A O 1
ATOM 639 N N . ASN A 1 82 ? 21.467 -3.966 -12.312 1.00 53.59 82 ASN A N 1
ATOM 640 C CA . ASN A 1 82 ? 22.651 -3.543 -11.565 1.00 53.59 82 ASN A CA 1
ATOM 641 C C . ASN A 1 82 ? 23.516 -4.724 -11.070 1.00 53.59 82 ASN A C 1
ATOM 643 O O . ASN A 1 82 ? 24.626 -4.490 -10.593 1.00 53.59 82 ASN A O 1
ATOM 647 N N . SER A 1 83 ? 23.042 -5.974 -11.170 1.00 56.69 83 SER A N 1
ATOM 648 C CA . SER A 1 83 ? 23.818 -7.173 -10.807 1.00 56.69 83 SER A CA 1
ATOM 649 C C . SER A 1 83 ? 24.630 -7.767 -11.962 1.00 56.69 83 SER A C 1
ATOM 651 O O . SER A 1 83 ? 25.520 -8.571 -11.709 1.00 56.69 83 SER A O 1
ATOM 653 N N . ASN A 1 84 ? 24.398 -7.347 -13.210 1.00 49.75 84 ASN A N 1
ATOM 654 C CA . ASN A 1 84 ? 25.139 -7.844 -14.381 1.00 49.75 84 ASN A CA 1
ATOM 655 C C . ASN A 1 84 ? 26.463 -7.090 -14.646 1.00 49.75 84 ASN A C 1
ATOM 657 O O . ASN A 1 84 ? 26.997 -7.146 -15.748 1.00 49.75 84 ASN A O 1
ATOM 661 N N . GLY A 1 85 ? 26.992 -6.359 -13.659 1.00 51.53 85 GLY A N 1
ATOM 662 C CA . GLY A 1 85 ? 28.164 -5.486 -13.812 1.00 51.53 85 GLY A CA 1
ATOM 663 C C . GLY A 1 85 ? 29.501 -6.042 -13.313 1.00 51.53 85 GLY A C 1
ATOM 664 O O . GLY A 1 85 ? 30.437 -5.264 -13.163 1.00 51.53 85 GLY A O 1
ATOM 665 N N . LEU A 1 86 ? 29.610 -7.337 -13.013 1.00 51.31 86 LEU A N 1
ATOM 666 C CA . LEU A 1 86 ? 30.874 -7.964 -12.610 1.00 51.31 86 LEU A CA 1
ATOM 667 C C . LEU A 1 86 ? 31.063 -9.263 -13.393 1.00 51.31 86 LEU A C 1
ATOM 669 O O . LEU A 1 86 ? 30.758 -10.348 -12.906 1.00 51.31 86 LEU A O 1
ATOM 673 N N . GLU A 1 87 ? 31.566 -9.136 -14.619 1.00 51.84 87 GLU A N 1
ATOM 674 C CA . GLU A 1 87 ? 32.272 -10.243 -15.259 1.00 51.84 87 GLU A CA 1
ATOM 675 C C . GLU A 1 87 ? 33.588 -10.463 -14.493 1.00 51.84 87 GLU A C 1
ATOM 677 O O . GLU A 1 87 ? 34.382 -9.522 -14.380 1.00 51.84 87 GLU A O 1
ATOM 682 N N . PRO A 1 88 ? 33.850 -11.652 -13.923 1.00 58.09 88 PRO A N 1
ATOM 683 C CA . PRO A 1 88 ? 35.183 -11.968 -13.440 1.00 58.09 88 PRO A CA 1
ATOM 684 C C . PRO A 1 88 ? 36.085 -12.214 -14.658 1.00 58.09 88 PRO A C 1
ATOM 686 O O . PRO A 1 88 ? 35.828 -13.126 -15.445 1.00 58.09 88 PRO A O 1
ATOM 689 N N . LYS A 1 89 ? 37.117 -11.379 -14.816 1.00 46.78 89 LYS A N 1
ATOM 690 C CA . LYS A 1 89 ? 38.238 -11.637 -15.728 1.00 46.78 89 LYS A CA 1
ATOM 691 C C . LYS A 1 89 ? 39.294 -12.490 -15.038 1.00 46.78 89 LYS A C 1
ATOM 693 O O . LYS A 1 89 ? 39.577 -12.197 -13.855 1.00 46.78 89 LYS A O 1
#

Radius of gyration: 19.66 Å; chains: 1; bounding box: 50×47×54 Å

InterPro domains:
  IPR039788 Nucleolar protein 4 family [PTHR12449] (3-80)

pLDDT: mean 79.13, std 17.4, range [36.66, 95.88]

Sequence (89 aa):
GADGLSEPEGISLKRVAVVEDFFDIIYSMHVESSTEPGKAPKHAGQKKTYRAIAETYAFLPREAVTRFLMSCTECQKRMHFNSNGLEPK

Organism: Callipepla squamata (NCBI:txid9009)